Protein AF-A0A1L2GZT8-F1 (afdb_monomer_lite)

Radius of gyration: 18.03 Å; chains: 1; bounding box: 44×36×39 Å

Sequence (74 aa):
MWALGIMLVAFIVAKKNKYPVVEKGQMAHAGKIIKEAIPSLLLIVIIIGGILTGIFTAVEASAIAVIYKWVIRF

pLDDT: mean 75.44, std 12.07, range [46.88, 87.56]

Secondary structure (DSSP, 8-state):
-HHHHHHHHHHHHHHHTT-----S-HHHHHHHHHHHHHHHHHHHHHHHHHHHTTSS-HHHHHHHHHHHHHHHH-

InterPro domains:
  IPR004681 TRAP transporter large membrane protein DctM [PTHR33362] (1-72)
  IPR010656 TRAP C4-dicarboxylate transport system permease DctM subunit [PF06808] (1-72)

Organism: Enterococcus faecium (NCBI:txid1352)

Foldseek 3Di:
DVVVVVVVVCVVCCVVVVDPPPPPPVVVCVVVVVVLCVLVVVLVCCLVVCCVVVVDPNVVSVVVSVVSVVVSVD

Structure (mmCIF, N/CA/C/O backbone):
data_AF-A0A1L2GZT8-F1
#
_entry.id   AF-A0A1L2GZT8-F1
#
loop_
_atom_site.group_PDB
_atom_site.id
_atom_site.type_symbol
_atom_site.label_atom_id
_atom_site.label_alt_id
_atom_site.label_comp_id
_atom_site.label_asym_id
_atom_site.label_entity_id
_atom_site.label_seq_id
_atom_site.pdbx_PDB_ins_code
_atom_site.Cartn_x
_atom_site.Cartn_y
_atom_site.Cartn_z
_atom_site.occupancy
_atom_site.B_iso_or_equiv
_atom_site.auth_seq_id
_atom_site.auth_comp_id
_atom_site.auth_asym_id
_atom_site.auth_atom_id
_atom_site.pdbx_PDB_model_num
ATOM 1 N N . MET A 1 1 ? -16.169 19.213 1.574 1.00 64.50 1 MET A N 1
ATOM 2 C CA . MET A 1 1 ? -17.611 18.859 1.535 1.00 64.50 1 MET A CA 1
ATOM 3 C C . MET A 1 1 ? -17.866 17.378 1.261 1.00 64.50 1 MET A C 1
ATOM 5 O O . MET A 1 1 ? -18.653 16.794 1.987 1.00 64.50 1 MET A O 1
ATOM 9 N N . TRP A 1 2 ? -17.181 16.739 0.307 1.00 70.00 2 TRP A N 1
ATOM 10 C CA . TRP A 1 2 ? -17.379 15.315 -0.019 1.00 70.00 2 TRP A CA 1
ATOM 11 C C . TRP A 1 2 ? -17.114 14.345 1.144 1.00 70.00 2 TRP A C 1
ATOM 13 O O . TRP A 1 2 ? -17.953 13.501 1.432 1.00 70.00 2 TRP A O 1
ATOM 23 N N . ALA A 1 3 ? -16.012 14.522 1.883 1.00 73.81 3 ALA A N 1
ATOM 24 C CA . ALA A 1 3 ? -15.664 13.657 3.019 1.00 73.81 3 ALA A CA 1
ATOM 25 C C . ALA A 1 3 ? -16.753 13.599 4.109 1.00 73.81 3 ALA A C 1
ATOM 27 O O . ALA A 1 3 ? -17.045 12.530 4.641 1.00 73.81 3 ALA A O 1
ATOM 28 N N . LEU A 1 4 ? -17.396 14.736 4.397 1.00 80.62 4 LEU A N 1
ATOM 29 C CA . LEU A 1 4 ? -18.466 14.824 5.395 1.00 80.62 4 LE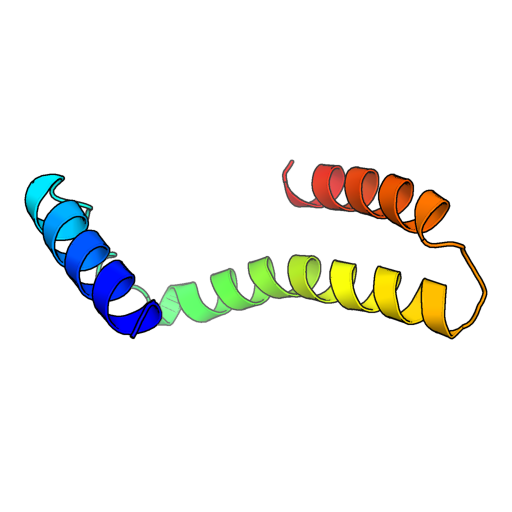U A CA 1
ATOM 30 C C . LEU A 1 4 ? -19.728 14.077 4.950 1.00 80.62 4 LEU A C 1
ATOM 32 O O . LEU A 1 4 ? -20.340 13.382 5.757 1.00 80.62 4 LEU A O 1
ATOM 36 N N . GLY A 1 5 ? -20.091 14.170 3.666 1.00 81.81 5 GLY A N 1
ATOM 37 C CA . GLY A 1 5 ? -21.251 13.461 3.118 1.00 81.81 5 GLY A CA 1
ATOM 38 C C . GLY A 1 5 ? -21.088 11.942 3.181 1.00 81.81 5 GLY A C 1
ATOM 39 O O . GLY A 1 5 ? -22.003 11.235 3.597 1.00 81.81 5 GLY A O 1
ATOM 40 N N . ILE A 1 6 ? -19.894 11.441 2.850 1.00 81.94 6 ILE A N 1
ATOM 41 C CA . ILE A 1 6 ? -19.600 10.002 2.885 1.00 81.94 6 ILE A CA 1
ATOM 42 C C . ILE A 1 6 ? -19.610 9.493 4.331 1.00 81.94 6 ILE A C 1
ATOM 44 O O . ILE A 1 6 ? -20.164 8.431 4.601 1.00 81.94 6 ILE A O 1
ATOM 48 N N . MET A 1 7 ? -19.060 10.267 5.273 1.00 80.50 7 MET A N 1
ATOM 49 C CA . MET A 1 7 ? -19.052 9.918 6.696 1.00 80.50 7 MET A CA 1
ATOM 50 C C . MET A 1 7 ? -20.474 9.815 7.269 1.00 80.50 7 MET A C 1
ATOM 52 O O . MET A 1 7 ? -20.777 8.877 8.007 1.00 80.50 7 MET A O 1
ATOM 56 N N . LEU A 1 8 ? -21.367 10.726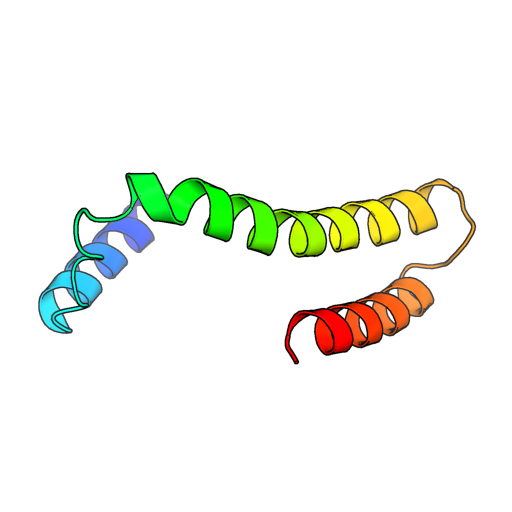 6.874 1.00 82.75 8 LEU A N 1
ATOM 57 C CA . LEU A 1 8 ? -22.778 10.700 7.268 1.00 82.75 8 LEU A CA 1
ATOM 58 C C . LEU A 1 8 ? -23.511 9.468 6.723 1.00 82.75 8 LEU A C 1
ATOM 60 O O . LEU A 1 8 ? -24.186 8.765 7.475 1.00 82.75 8 LEU A O 1
ATOM 64 N N . VAL A 1 9 ? -23.350 9.170 5.430 1.00 80.19 9 VAL A N 1
ATOM 65 C CA . VAL A 1 9 ? -23.976 7.996 4.800 1.00 80.19 9 VAL A CA 1
ATOM 66 C C . VAL A 1 9 ? -23.426 6.702 5.396 1.00 80.19 9 VAL A C 1
ATOM 68 O O . VAL A 1 9 ? -24.203 5.809 5.730 1.00 80.19 9 VAL A O 1
ATOM 71 N N . ALA A 1 10 ? -22.111 6.617 5.611 1.00 76.44 10 ALA A N 1
ATOM 72 C CA . ALA A 1 10 ? -21.474 5.472 6.249 1.00 76.44 10 ALA A CA 1
ATOM 73 C C . ALA A 1 10 ? -22.019 5.236 7.665 1.00 76.44 10 ALA A C 1
ATOM 75 O O . ALA A 1 10 ? -22.308 4.096 8.015 1.00 76.44 10 ALA A O 1
ATOM 76 N N . PHE A 1 11 ? -22.239 6.293 8.454 1.00 76.38 11 PHE A N 1
ATOM 77 C CA . PHE A 1 11 ? -22.815 6.183 9.796 1.00 76.38 11 PHE A CA 1
ATOM 78 C C . PHE A 1 11 ? -24.260 5.658 9.775 1.00 76.38 11 PHE A C 1
ATOM 80 O O . PHE A 1 11 ? -24.625 4.780 10.560 1.00 76.38 11 PHE A O 1
ATOM 87 N N . ILE A 1 12 ? -25.083 6.151 8.846 1.00 80.31 12 ILE A N 1
ATOM 88 C CA . ILE A 1 12 ? -26.477 5.712 8.690 1.00 80.31 12 ILE A CA 1
ATOM 89 C C . ILE A 1 12 ? -26.539 4.252 8.221 1.00 80.31 12 ILE A C 1
ATOM 91 O O . ILE A 1 12 ? -27.290 3.455 8.785 1.00 80.31 12 ILE A O 1
ATOM 95 N N . VAL A 1 13 ? -25.727 3.878 7.229 1.00 75.88 13 VAL A N 1
ATOM 96 C CA . VAL A 1 13 ? -25.632 2.501 6.717 1.00 75.88 13 VAL A CA 1
ATOM 97 C C . VAL A 1 13 ? -25.105 1.556 7.796 1.00 75.88 13 VAL A C 1
ATOM 99 O O . VAL A 1 13 ? -25.669 0.477 7.984 1.00 75.88 13 VAL A O 1
ATOM 102 N N . ALA A 1 14 ? -24.098 1.979 8.566 1.00 69.56 14 ALA A N 1
ATOM 103 C CA . ALA A 1 14 ? -23.537 1.200 9.664 1.00 69.56 14 ALA A CA 1
ATOM 104 C C . ALA A 1 14 ? -24.595 0.869 10.730 1.00 69.56 14 ALA A C 1
ATOM 106 O O . ALA A 1 14 ? -24.731 -0.279 11.161 1.00 69.56 14 ALA A O 1
ATOM 107 N N . LYS A 1 15 ? -25.394 1.874 11.109 1.00 66.31 15 LYS A N 1
ATOM 108 C CA . LYS A 1 15 ? -26.465 1.744 12.101 1.00 66.31 15 LYS A CA 1
ATOM 109 C C . LYS A 1 15 ? -27.647 0.915 11.587 1.00 66.31 15 LYS A C 1
ATOM 111 O O . LYS A 1 15 ? -28.228 0.149 12.351 1.00 66.31 15 LYS A O 1
ATOM 116 N N . LYS A 1 16 ? -27.996 1.041 10.302 1.00 65.19 16 LYS A N 1
ATOM 117 C CA . LYS A 1 16 ? -29.129 0.333 9.683 1.00 65.19 16 LYS A CA 1
ATOM 118 C C . LYS A 1 16 ? -28.841 -1.153 9.443 1.00 65.19 16 LYS A C 1
ATOM 120 O O . LYS A 1 16 ? -29.726 -1.975 9.655 1.00 65.19 16 LYS A O 1
ATOM 125 N N . ASN A 1 17 ? -27.611 -1.501 9.067 1.00 68.31 17 ASN A N 1
ATOM 126 C CA . ASN A 1 17 ? -27.205 -2.885 8.794 1.00 68.31 17 ASN A CA 1
ATOM 127 C C . ASN A 1 17 ? -26.718 -3.652 10.034 1.00 68.31 17 ASN A C 1
ATOM 129 O O . ASN A 1 17 ? -26.282 -4.789 9.886 1.00 68.31 17 ASN A O 1
ATOM 133 N N . LYS A 1 18 ? -26.784 -3.058 11.240 1.00 57.38 18 LYS A N 1
ATOM 134 C CA . LYS A 1 18 ? -26.294 -3.666 12.494 1.00 57.38 18 LYS A CA 1
ATOM 135 C C . LYS A 1 18 ? -24.918 -4.315 12.304 1.00 57.38 18 LYS A C 1
ATOM 137 O O . LYS A 1 18 ? -24.724 -5.471 12.680 1.00 57.38 18 LYS A O 1
ATOM 142 N N . TYR A 1 19 ? -23.980 -3.594 11.680 1.00 56.62 19 TYR A N 1
ATOM 143 C CA . TYR A 1 19 ? -22.626 -4.124 11.549 1.00 56.62 19 TYR A CA 1
ATOM 144 C C . TYR A 1 19 ? -22.120 -4.464 12.952 1.00 56.62 19 TYR A C 1
ATOM 146 O O . TYR A 1 19 ? -22.254 -3.615 13.843 1.00 56.62 19 TYR A O 1
ATOM 154 N N . PRO A 1 20 ? -21.610 -5.689 13.174 1.00 49.75 20 PRO A N 1
ATOM 155 C CA . PRO A 1 20 ? -21.074 -6.068 14.466 1.00 49.75 20 PRO A CA 1
ATOM 156 C C . PRO A 1 20 ? -20.023 -5.028 14.828 1.00 49.75 20 PRO A C 1
ATOM 158 O O . PRO A 1 20 ? -19.044 -4.828 14.106 1.00 49.75 20 PRO A O 1
ATOM 161 N N . VAL A 1 21 ? -20.288 -4.291 15.906 1.00 56.62 21 VAL A N 1
ATOM 162 C CA . VAL A 1 21 ? -19.317 -3.374 16.484 1.00 56.62 21 VAL A CA 1
ATOM 163 C C . VAL A 1 21 ? -18.157 -4.273 16.864 1.00 56.62 21 VAL A C 1
ATOM 165 O O . VAL A 1 21 ? -18.342 -5.135 17.720 1.00 56.62 21 VAL A O 1
ATOM 168 N N . VAL A 1 22 ? -17.034 -4.148 16.148 1.00 54.69 22 VAL A N 1
ATOM 169 C CA . VAL A 1 22 ? -15.831 -4.954 16.376 1.00 54.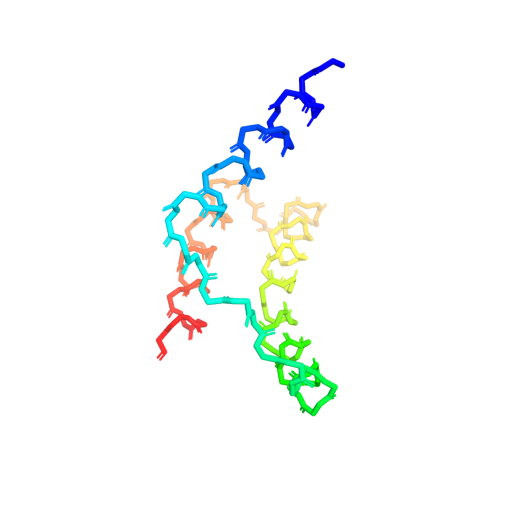69 22 VAL A CA 1
ATOM 170 C C . VAL A 1 22 ? -15.607 -4.980 17.880 1.00 54.69 22 VAL A C 1
ATOM 172 O O . VAL A 1 22 ? -15.434 -3.926 18.500 1.00 54.69 22 VAL A O 1
ATOM 175 N N . GLU A 1 23 ? -15.763 -6.165 18.473 1.00 46.88 23 GLU A N 1
ATOM 176 C CA . GLU A 1 23 ? -15.710 -6.321 19.916 1.00 46.88 23 GLU A CA 1
ATOM 177 C C . GLU A 1 23 ? -14.410 -5.702 20.424 1.00 46.88 23 GLU A C 1
ATOM 179 O O . GLU A 1 23 ? -13.348 -5.815 19.805 1.00 46.88 23 GLU A O 1
ATOM 184 N N . LYS A 1 24 ? -14.499 -5.047 21.582 1.00 48.62 24 LYS A N 1
ATOM 185 C CA . LYS A 1 24 ? -13.407 -4.381 22.305 1.00 48.62 24 LYS A CA 1
ATOM 186 C C . LYS A 1 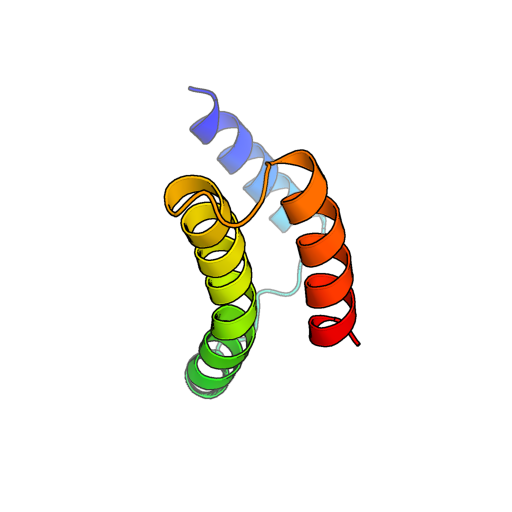24 ? -12.276 -5.341 22.754 1.00 48.62 24 LYS A C 1
ATOM 188 O O . LYS A 1 24 ? -11.592 -5.060 23.727 1.00 48.62 24 LYS A O 1
ATOM 193 N N . GLY A 1 25 ? -12.042 -6.458 22.060 1.00 47.66 25 GLY A N 1
ATOM 194 C CA . GLY A 1 25 ? -10.869 -7.336 22.187 1.00 47.66 25 GLY A CA 1
ATOM 195 C C . GLY A 1 25 ? -9.658 -6.881 21.352 1.00 47.66 25 GLY A C 1
ATOM 196 O O . GLY A 1 25 ? -8.660 -7.595 21.238 1.00 47.66 25 GLY A O 1
ATOM 197 N N . GLN A 1 26 ? -9.735 -5.690 20.750 1.00 52.47 26 GLN A N 1
ATOM 198 C CA . GLN A 1 26 ? -8.825 -5.196 19.711 1.00 52.47 26 GLN A CA 1
ATOM 199 C C . GLN A 1 26 ? -7.383 -4.922 20.183 1.00 52.47 26 GLN A C 1
ATOM 201 O O . GLN A 1 26 ? -6.481 -4.893 19.353 1.00 52.47 26 GLN A O 1
ATOM 206 N N . MET A 1 27 ? -7.121 -4.793 21.490 1.00 50.81 27 MET A N 1
ATOM 207 C CA . MET A 1 27 ? -5.753 -4.581 22.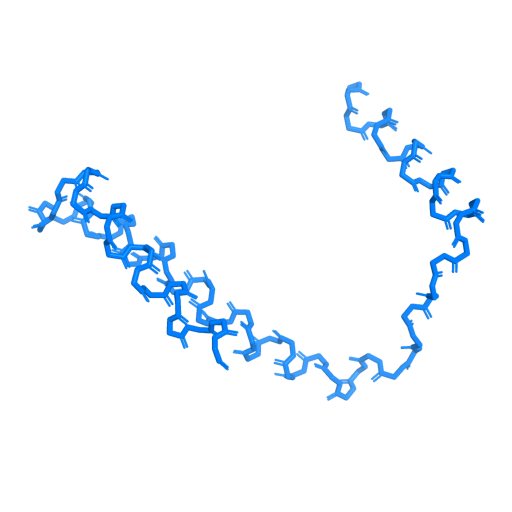002 1.00 50.81 27 MET A CA 1
ATOM 208 C C . MET A 1 27 ? -4.856 -5.818 21.825 1.00 50.81 27 MET A C 1
ATOM 210 O O . MET A 1 27 ? -3.682 -5.680 21.494 1.00 50.81 27 MET A O 1
ATOM 214 N N . ALA A 1 28 ? -5.404 -7.031 21.965 1.00 55.16 28 ALA A N 1
ATOM 215 C CA . ALA A 1 28 ? -4.645 -8.271 21.756 1.00 55.16 28 ALA A CA 1
ATOM 216 C C . ALA A 1 28 ? -4.500 -8.636 20.265 1.00 55.16 28 ALA A C 1
ATOM 218 O O . ALA A 1 28 ? -3.552 -9.313 19.874 1.00 55.16 28 ALA A O 1
ATOM 219 N N . HIS A 1 29 ? -5.421 -8.162 19.417 1.00 56.84 29 HIS A N 1
ATOM 220 C CA . HIS A 1 29 ? -5.405 -8.402 17.970 1.00 56.84 29 HIS A CA 1
ATOM 221 C C . HIS A 1 29 ? -4.686 -7.306 17.179 1.00 56.84 29 HIS A C 1
ATOM 223 O O . HIS A 1 29 ? -4.321 -7.545 16.033 1.00 56.84 29 HIS A O 1
ATOM 229 N N . ALA A 1 30 ? -4.416 -6.140 17.775 1.00 64.00 30 ALA A N 1
ATOM 230 C CA . ALA A 1 30 ? -3.691 -5.050 17.125 1.00 64.00 30 ALA A CA 1
ATOM 231 C C . ALA A 1 30 ? -2.336 -5.515 16.574 1.00 64.00 30 ALA A C 1
ATOM 233 O O . ALA A 1 30 ? -2.002 -5.212 15.434 1.00 64.00 30 ALA A O 1
ATOM 234 N N . GLY A 1 31 ? -1.592 -6.331 17.329 1.00 67.50 31 GLY A N 1
ATOM 235 C CA . GLY A 1 31 ? -0.325 -6.897 16.859 1.00 67.50 31 GLY A CA 1
ATOM 236 C C . GLY A 1 31 ? -0.480 -7.850 15.668 1.00 67.50 31 GLY A C 1
ATOM 237 O O . GLY A 1 31 ? 0.386 -7.882 14.798 1.00 67.50 31 GLY A O 1
ATOM 238 N N . LYS A 1 32 ? -1.588 -8.599 15.594 1.00 66.88 32 LYS A N 1
ATOM 239 C CA . LYS A 1 32 ? -1.901 -9.473 14.455 1.00 66.88 32 LYS A CA 1
ATOM 240 C C . LYS A 1 32 ? -2.296 -8.649 13.228 1.00 66.88 32 LYS A C 1
ATOM 242 O O . LYS A 1 32 ? -1.722 -8.854 12.170 1.00 66.88 32 LYS A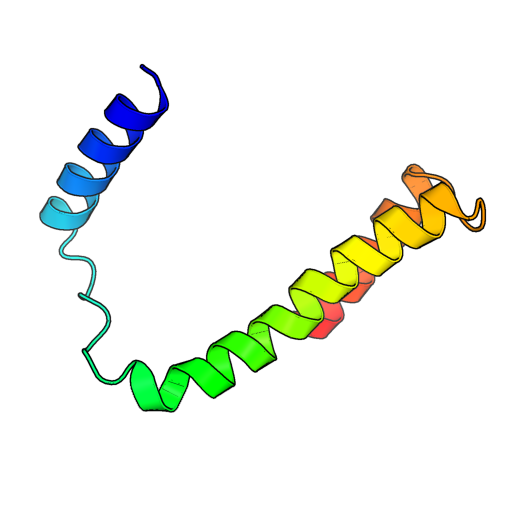 O 1
ATOM 247 N N . ILE A 1 33 ? -3.148 -7.642 13.412 1.00 70.75 33 ILE A N 1
ATOM 248 C CA . ILE A 1 33 ? -3.593 -6.723 12.355 1.00 70.75 33 ILE A CA 1
ATOM 249 C C . ILE A 1 33 ? -2.413 -5.936 11.778 1.00 70.75 33 ILE A C 1
ATOM 251 O O . ILE A 1 33 ? -2.298 -5.797 10.566 1.00 70.75 33 ILE A O 1
ATOM 255 N N . ILE A 1 34 ? -1.500 -5.449 12.626 1.00 75.81 34 ILE A N 1
ATOM 256 C CA . ILE A 1 34 ? -0.278 -4.775 12.169 1.00 75.81 34 ILE A CA 1
ATOM 257 C C . ILE A 1 34 ? 0.574 -5.749 11.350 1.00 75.81 34 ILE A C 1
ATOM 259 O O . ILE A 1 34 ? 1.015 -5.394 10.262 1.00 75.81 34 ILE A O 1
ATOM 263 N N . LYS A 1 35 ? 0.756 -6.991 11.818 1.00 73.31 35 LYS A N 1
ATOM 264 C CA . LYS A 1 35 ? 1.491 -8.023 11.069 1.00 73.31 35 LYS A CA 1
ATOM 265 C C . LYS A 1 35 ? 0.823 -8.397 9.744 1.00 73.31 35 LYS A C 1
ATOM 267 O O . LYS A 1 35 ? 1.537 -8.627 8.779 1.00 73.31 35 LYS A O 1
ATOM 272 N N . GLU A 1 36 ? -0.504 -8.414 9.677 1.00 75.00 36 GLU A N 1
ATOM 273 C CA . GLU A 1 36 ? -1.271 -8.629 8.442 1.00 75.00 36 GLU A CA 1
ATOM 274 C C . GLU A 1 36 ? -1.195 -7.412 7.498 1.00 75.00 36 GLU A C 1
ATOM 276 O O . GLU A 1 36 ? -1.223 -7.566 6.278 1.00 75.00 36 GLU A O 1
ATOM 281 N N . ALA A 1 37 ? -1.027 -6.199 8.033 1.00 80.19 37 ALA A N 1
ATOM 282 C CA . ALA A 1 37 ? -0.889 -4.972 7.249 1.00 80.19 37 ALA A CA 1
ATOM 283 C C . ALA A 1 37 ? 0.524 -4.764 6.672 1.00 80.19 37 ALA A C 1
ATOM 285 O O . ALA A 1 37 ? 0.651 -4.199 5.585 1.00 80.19 37 ALA A O 1
ATOM 286 N N . ILE A 1 38 ? 1.578 -5.236 7.353 1.00 85.56 38 ILE A N 1
ATOM 287 C CA . ILE A 1 38 ? 2.979 -5.151 6.888 1.00 85.56 38 ILE A CA 1
ATOM 288 C C . ILE A 1 38 ? 3.158 -5.645 5.440 1.00 85.56 38 ILE A C 1
ATOM 290 O O . ILE A 1 38 ? 3.666 -4.873 4.625 1.00 85.56 38 ILE A O 1
ATOM 294 N N . PRO A 1 39 ? 2.743 -6.872 5.066 1.00 82.81 39 PRO A N 1
ATOM 295 C CA . PRO A 1 39 ? 2.907 -7.352 3.697 1.00 82.81 39 PRO A CA 1
ATOM 296 C C . PRO A 1 39 ? 2.098 -6.514 2.695 1.00 82.81 39 PRO A C 1
ATOM 298 O O . PRO A 1 39 ? 2.580 -6.222 1.604 1.00 82.81 39 PRO A O 1
ATOM 301 N N . SER A 1 40 ? 0.917 -6.012 3.073 1.00 83.94 40 SER A N 1
ATOM 302 C CA . SER A 1 40 ? 0.150 -5.112 2.200 1.00 83.94 40 SER A CA 1
ATOM 303 C C . SER A 1 40 ? 0.843 -3.761 1.968 1.00 83.94 40 SER A C 1
ATOM 305 O O . SER A 1 40 ? 0.701 -3.190 0.888 1.00 83.94 40 SER A O 1
ATOM 307 N N . LEU A 1 41 ? 1.576 -3.240 2.955 1.00 85.69 41 LEU A N 1
ATOM 308 C CA . LEU A 1 41 ? 2.361 -2.008 2.823 1.00 85.69 41 LEU A CA 1
ATOM 309 C C . LEU A 1 41 ? 3.645 -2.237 2.012 1.00 85.69 41 LEU A C 1
ATOM 311 O O . LEU A 1 41 ? 4.005 -1.392 1.194 1.00 85.69 41 LEU A O 1
ATOM 315 N N . LEU A 1 42 ? 4.300 -3.391 2.182 1.00 85.94 42 LEU A N 1
ATOM 316 C CA . LEU A 1 42 ? 5.485 -3.775 1.407 1.00 85.94 42 LEU A CA 1
ATOM 317 C C . LEU A 1 42 ? 5.205 -3.831 -0.096 1.00 85.94 42 LEU A C 1
ATOM 319 O O . LEU A 1 42 ? 6.043 -3.386 -0.874 1.00 85.94 42 LEU A O 1
ATOM 323 N N . LEU A 1 43 ? 4.021 -4.292 -0.512 1.00 86.00 43 LEU A N 1
ATOM 324 C CA . LEU A 1 43 ? 3.616 -4.281 -1.923 1.00 86.00 43 LEU A CA 1
ATOM 325 C C . LEU A 1 43 ? 3.737 -2.884 -2.550 1.00 86.00 43 LEU A C 1
ATOM 327 O O . LEU A 1 43 ? 4.276 -2.742 -3.645 1.00 86.00 43 LEU A O 1
ATOM 331 N N . ILE A 1 44 ? 3.277 -1.845 -1.849 1.00 86.62 44 ILE A N 1
ATOM 332 C CA . ILE A 1 44 ? 3.346 -0.461 -2.338 1.00 86.62 44 ILE A CA 1
ATOM 333 C C . ILE A 1 44 ? 4.801 -0.005 -2.461 1.00 86.62 44 ILE A C 1
ATOM 335 O O . ILE A 1 44 ? 5.163 0.625 -3.452 1.00 86.62 44 ILE A O 1
ATOM 339 N N . VAL A 1 45 ? 5.645 -0.355 -1.488 1.00 86.94 45 VAL A N 1
ATOM 340 C CA . VAL A 1 45 ? 7.073 -0.011 -1.500 1.00 86.94 45 VAL A CA 1
ATOM 341 C C . VAL A 1 45 ? 7.804 -0.706 -2.649 1.00 86.94 45 VAL A C 1
ATOM 343 O O . VAL A 1 45 ? 8.608 -0.067 -3.316 1.00 86.94 45 VAL A O 1
ATOM 346 N N . ILE A 1 46 ? 7.501 -1.976 -2.929 1.00 85.56 46 ILE A N 1
ATOM 347 C CA . ILE A 1 46 ? 8.095 -2.728 -4.045 1.00 85.56 46 ILE A CA 1
ATOM 348 C C . ILE A 1 46 ? 7.693 -2.109 -5.389 1.00 85.56 46 ILE A C 1
ATOM 350 O O . ILE A 1 46 ? 8.541 -1.941 -6.260 1.00 85.56 46 ILE A O 1
ATOM 354 N N . ILE A 1 47 ? 6.423 -1.727 -5.556 1.00 87.19 47 ILE A N 1
ATOM 355 C CA . ILE A 1 47 ? 5.925 -1.122 -6.800 1.00 87.19 47 ILE A CA 1
ATOM 356 C C . ILE A 1 47 ? 6.534 0.266 -7.007 1.00 87.19 47 ILE A C 1
ATOM 358 O O . ILE A 1 47 ? 7.140 0.524 -8.042 1.00 87.19 47 ILE A O 1
ATOM 362 N N . ILE A 1 48 ? 6.401 1.158 -6.021 1.00 87.31 48 ILE A N 1
ATOM 363 C CA . ILE A 1 48 ? 6.911 2.530 -6.130 1.00 87.31 48 ILE A CA 1
ATOM 364 C C . ILE A 1 48 ? 8.437 2.511 -6.229 1.00 87.31 48 ILE A C 1
ATOM 366 O O . ILE A 1 48 ? 9.003 3.183 -7.084 1.00 87.31 48 ILE A O 1
ATOM 370 N N . GLY A 1 49 ? 9.105 1.704 -5.407 1.00 86.69 49 GLY A N 1
ATOM 371 C CA . GLY A 1 49 ? 10.552 1.532 -5.450 1.00 86.69 49 GLY A CA 1
ATOM 372 C C . GLY A 1 49 ? 11.030 0.973 -6.787 1.00 86.69 49 GLY A C 1
ATOM 373 O O . GLY A 1 49 ? 11.976 1.509 -7.355 1.00 86.69 49 GLY A O 1
ATOM 374 N N . GLY A 1 50 ? 10.361 -0.043 -7.334 1.00 84.81 50 GLY A N 1
ATOM 375 C CA . GLY A 1 50 ? 10.711 -0.646 -8.623 1.00 84.81 50 GLY A CA 1
ATOM 376 C C . GLY A 1 50 ? 10.534 0.306 -9.807 1.00 84.81 50 GLY A C 1
ATOM 377 O O . GLY A 1 50 ? 11.370 0.314 -10.709 1.00 84.81 50 GLY A O 1
ATOM 378 N N . ILE A 1 51 ? 9.503 1.158 -9.761 1.00 87.56 51 ILE A N 1
ATOM 379 C CA . ILE A 1 51 ? 9.278 2.203 -10.768 1.00 87.56 51 ILE A CA 1
ATOM 380 C C . ILE A 1 51 ? 10.337 3.309 -10.644 1.00 87.56 51 ILE A C 1
ATOM 382 O O . ILE A 1 51 ? 10.922 3.712 -11.645 1.00 87.56 51 ILE A O 1
ATOM 386 N N . LEU A 1 52 ? 10.620 3.791 -9.427 1.00 86.56 52 LEU A N 1
ATOM 387 C CA . LEU A 1 52 ? 11.565 4.894 -9.197 1.00 86.56 52 LEU A CA 1
ATOM 388 C C . LEU A 1 52 ? 13.025 4.510 -9.464 1.00 86.56 52 LEU A C 1
ATOM 390 O O . LEU A 1 52 ? 13.806 5.345 -9.907 1.00 86.56 52 LEU A O 1
ATOM 394 N N . THR A 1 53 ? 13.398 3.259 -9.194 1.00 84.81 53 THR A N 1
ATOM 395 C CA . THR A 1 53 ? 14.748 2.735 -9.466 1.00 84.81 53 THR A CA 1
ATOM 396 C C . THR A 1 53 ? 14.950 2.337 -10.927 1.00 84.81 53 THR A C 1
ATOM 398 O O . THR A 1 53 ? 16.063 1.988 -11.311 1.00 84.81 53 THR A O 1
ATOM 401 N N . GLY A 1 54 ? 13.897 2.403 -11.750 1.00 80.19 54 GLY A N 1
ATOM 402 C CA . GLY A 1 54 ? 13.954 2.065 -13.171 1.00 80.19 54 GLY A CA 1
ATOM 403 C C . GLY A 1 54 ? 14.151 0.575 -13.448 1.00 80.19 54 GLY A C 1
ATOM 404 O O . GLY A 1 54 ? 14.513 0.217 -14.565 1.00 80.19 54 GLY A O 1
ATOM 405 N N . ILE A 1 55 ? 13.927 -0.291 -12.452 1.00 80.75 55 ILE A N 1
ATOM 406 C CA . ILE A 1 55 ? 14.048 -1.746 -12.613 1.00 80.75 55 ILE A CA 1
ATOM 407 C C . ILE A 1 55 ? 12.867 -2.285 -13.435 1.00 80.75 55 ILE A C 1
ATOM 409 O O . ILE A 1 55 ? 13.055 -3.198 -14.232 1.00 80.75 55 ILE A O 1
ATOM 413 N N . PHE A 1 56 ? 11.668 -1.705 -13.278 1.00 74.81 56 PHE A N 1
ATOM 414 C CA . PHE A 1 56 ? 10.461 -2.119 -14.002 1.00 74.81 56 PHE A CA 1
ATOM 415 C C . PHE A 1 56 ? 9.574 -0.930 -14.379 1.00 74.81 56 PHE A C 1
ATOM 417 O O . PHE A 1 56 ? 9.500 0.075 -13.670 1.00 74.81 56 PHE A O 1
ATOM 424 N N . THR A 1 57 ? 8.832 -1.071 -15.474 1.00 85.88 57 THR A N 1
ATOM 425 C CA . THR A 1 57 ? 7.802 -0.106 -15.882 1.00 85.88 57 THR A CA 1
ATOM 426 C C . THR A 1 57 ? 6.472 -0.332 -15.150 1.00 85.88 57 THR A C 1
ATOM 428 O O . THR A 1 57 ? 6.201 -1.409 -14.619 1.00 85.88 57 THR A O 1
ATOM 431 N N . ALA A 1 58 ? 5.592 0.680 -15.131 1.00 80.25 58 ALA A N 1
ATOM 432 C CA . ALA A 1 58 ? 4.292 0.616 -14.441 1.00 80.25 58 ALA A CA 1
ATOM 433 C C . ALA A 1 58 ? 3.407 -0.569 -14.891 1.00 80.25 58 ALA A C 1
ATOM 435 O O . ALA A 1 58 ? 2.603 -1.095 -14.115 1.00 80.25 58 ALA A O 1
ATOM 436 N N . VAL A 1 59 ? 3.577 -1.006 -16.141 1.00 85.12 59 VAL A N 1
ATOM 437 C CA . VAL A 1 59 ? 2.854 -2.145 -16.718 1.00 85.12 59 VAL A CA 1
ATOM 438 C C . VAL A 1 59 ? 3.358 -3.467 -16.126 1.00 85.12 59 VAL A C 1
ATOM 440 O O . VAL A 1 59 ? 2.554 -4.282 -15.678 1.00 85.12 59 VAL A O 1
ATOM 443 N N . GLU A 1 60 ? 4.676 -3.652 -16.028 1.00 86.25 60 GLU A N 1
ATOM 444 C CA . GLU A 1 60 ? 5.298 -4.844 -15.430 1.00 86.25 60 GLU A CA 1
ATOM 445 C C . GLU A 1 60 ? 5.045 -4.919 -13.918 1.00 86.25 60 GLU A C 1
ATOM 447 O O . GLU A 1 60 ? 4.725 -5.980 -13.379 1.00 86.25 60 GLU A O 1
ATOM 452 N N . ALA A 1 61 ? 5.080 -3.772 -13.234 1.00 83.81 61 ALA A N 1
ATOM 453 C CA . ALA A 1 61 ? 4.790 -3.682 -11.806 1.00 83.81 61 ALA A CA 1
ATOM 454 C C . ALA A 1 61 ? 3.362 -4.144 -11.461 1.00 83.81 61 ALA A C 1
ATOM 456 O O . ALA A 1 61 ? 3.134 -4.731 -10.401 1.00 83.81 61 ALA A O 1
ATOM 457 N N . SER A 1 62 ? 2.401 -3.935 -12.367 1.00 84.25 62 SER A N 1
ATOM 458 C CA . SER A 1 62 ? 1.010 -4.360 -12.174 1.00 84.25 62 SER A CA 1
ATOM 459 C C . SER A 1 62 ? 0.865 -5.887 -12.178 1.00 84.25 62 SER A C 1
ATOM 461 O O . SER A 1 62 ? 0.115 -6.431 -11.368 1.00 84.25 62 SER A O 1
ATOM 463 N N . ALA A 1 63 ? 1.621 -6.597 -13.024 1.00 86.06 63 ALA A N 1
ATOM 464 C CA . ALA A 1 63 ? 1.648 -8.062 -13.026 1.00 86.06 63 ALA A CA 1
ATOM 465 C C . ALA A 1 63 ? 2.244 -8.620 -11.719 1.00 86.06 63 ALA A C 1
ATOM 467 O O . ALA A 1 63 ? 1.681 -9.532 -11.112 1.00 86.06 63 ALA A O 1
ATOM 468 N N . ILE A 1 64 ? 3.333 -8.013 -11.235 1.00 86.00 64 ILE A N 1
ATOM 469 C CA . ILE A 1 64 ? 3.987 -8.379 -9.967 1.00 86.00 64 ILE A CA 1
ATOM 470 C C . ILE A 1 64 ? 3.045 -8.135 -8.775 1.00 86.00 64 ILE A C 1
ATOM 472 O O . ILE A 1 64 ? 2.953 -8.968 -7.871 1.00 86.00 64 ILE A O 1
ATOM 476 N N . ALA A 1 65 ? 2.289 -7.033 -8.792 1.00 86.75 65 ALA A N 1
ATOM 477 C CA . ALA A 1 65 ? 1.315 -6.702 -7.753 1.00 86.75 65 ALA A CA 1
ATOM 478 C C . ALA A 1 65 ? 0.218 -7.767 -7.613 1.00 86.75 65 ALA A C 1
ATOM 480 O O . ALA A 1 65 ? -0.163 -8.118 -6.495 1.00 86.75 65 ALA A O 1
ATOM 481 N N . VAL A 1 66 ? -0.280 -8.298 -8.736 1.00 86.25 66 VAL A N 1
ATOM 482 C CA . VAL A 1 66 ? -1.299 -9.359 -8.749 1.00 86.25 66 VAL A CA 1
ATOM 483 C C . VAL A 1 66 ? -0.749 -10.648 -8.143 1.00 86.25 66 VAL A C 1
ATOM 485 O O . VAL A 1 66 ? -1.405 -11.235 -7.283 1.00 86.25 66 VAL A O 1
ATOM 488 N N . ILE A 1 67 ? 0.468 -11.049 -8.522 1.00 86.25 67 ILE A N 1
ATOM 489 C CA . ILE A 1 67 ? 1.128 -12.249 -7.986 1.00 86.25 67 ILE A CA 1
ATOM 490 C C . ILE A 1 67 ? 1.326 -12.115 -6.471 1.00 86.25 67 ILE A C 1
ATOM 492 O O . ILE A 1 67 ? 0.957 -13.005 -5.709 1.00 86.25 67 ILE A O 1
ATOM 496 N N . TYR A 1 68 ? 1.837 -10.973 -6.012 1.00 86.44 68 TYR A N 1
ATOM 497 C CA . TYR A 1 68 ? 2.092 -10.739 -4.592 1.00 86.44 68 TYR A CA 1
ATOM 498 C C . TYR A 1 68 ? 0.790 -10.654 -3.770 1.00 86.44 68 TYR A C 1
ATOM 500 O O . TYR A 1 68 ? 0.704 -11.215 -2.679 1.00 86.44 68 TYR A O 1
ATOM 508 N N . LYS A 1 69 ? -0.274 -10.040 -4.314 1.00 85.06 69 LYS A N 1
ATOM 509 C CA . LYS A 1 69 ? -1.622 -10.059 -3.709 1.00 85.06 69 LYS A CA 1
ATOM 510 C C . LYS A 1 69 ? -2.192 -11.467 -3.594 1.00 85.06 69 LYS A C 1
ATOM 512 O O . LYS A 1 69 ? -2.868 -11.750 -2.608 1.00 85.06 69 LYS A O 1
ATOM 517 N N . TRP A 1 70 ? -1.948 -12.321 -4.584 1.00 85.12 70 TRP A N 1
ATOM 518 C CA . TRP A 1 70 ? -2.408 -13.705 -4.565 1.00 85.12 70 TRP A CA 1
ATOM 519 C C . TRP A 1 70 ? -1.716 -14.504 -3.454 1.00 85.12 70 TRP A C 1
ATOM 521 O O . TRP A 1 70 ? -2.397 -15.171 -2.684 1.00 85.12 70 TRP A O 1
ATOM 531 N N . VAL A 1 71 ? -0.400 -14.330 -3.290 1.00 82.38 71 VAL A N 1
ATOM 532 C CA . VAL A 1 71 ? 0.395 -14.980 -2.230 1.00 82.38 71 VAL A CA 1
ATOM 533 C C . VAL A 1 71 ? -0.003 -14.529 -0.820 1.00 82.38 71 VAL A C 1
ATOM 535 O O . VAL A 1 71 ? 0.013 -15.339 0.094 1.00 82.38 71 VAL A O 1
ATOM 538 N N . ILE A 1 72 ? -0.364 -13.256 -0.618 1.00 82.00 72 ILE A N 1
ATOM 539 C CA . ILE A 1 72 ? -0.770 -12.753 0.712 1.00 82.00 72 ILE A CA 1
ATOM 540 C C . ILE A 1 72 ? -2.193 -13.173 1.093 1.00 82.00 72 ILE A C 1
ATOM 542 O O . ILE A 1 72 ? -2.506 -13.300 2.274 1.00 82.00 72 ILE A O 1
ATOM 546 N N . ARG A 1 73 ? -3.100 -13.262 0.112 1.00 70.81 73 ARG A N 1
ATOM 547 C CA . ARG A 1 73 ? -4.534 -13.460 0.370 1.00 70.81 73 ARG A CA 1
ATOM 548 C C . ARG A 1 73 ? -4.910 -14.928 0.583 1.00 70.81 73 ARG A C 1
ATOM 550 O O . ARG A 1 73 ? -5.955 -15.156 1.204 1.00 70.81 73 ARG A O 1
ATOM 557 N N . PHE A 1 74 ? -4.129 -15.847 0.017 1.00 62.97 74 PHE A N 1
ATOM 558 C CA . PHE A 1 74 ? -4.252 -17.287 0.231 1.00 62.97 74 PHE A CA 1
ATOM 559 C C . PHE A 1 74 ? -3.776 -17.656 1.639 1.00 62.97 74 PHE A C 1
ATOM 561 O O . PHE A 1 74 ? -4.497 -18.431 2.303 1.00 62.97 74 PHE A O 1
#